Protein AF-A0A1T5LMQ0-F1 (afdb_monomer)

pLDDT: mean 89.13, std 8.73, range [55.62, 96.81]

Solvent-accessible surface area (backbone atoms only — not comparable to full-atom values): 4263 Å² total; per-residue (Å²): 112,34,27,69,55,17,32,50,48,32,70,77,65,73,43,55,69,67,60,35,28,51,50,33,35,52,54,39,47,48,51,38,50,52,44,31,54,35,23,74,71,71,76,40,82,90,42,71,66,52,65,65,58,37,50,46,19,24,50,24,6,43,52,16,34,52,54,35,62,75,42,40,70,61,53,35,62,74,68,70,60,124

Mean predicted aligned error: 5.13 Å

Organism: NCBI:txid36842

Secondary structure (DSSP, 8-state):
--HHHHHHHHHHH---HHHHHHHHHHHHHHHHHHHHHHHHTTSSS-----HHHHHHHHHHHHHHHHHHHHHHHHHHHHTT--

Radius of gyration: 15.51 Å; Cα contacts (8 Å, |Δi|>4): 97; chains: 1; bounding box: 38×21×43 Å

Structure (mmCIF, N/CA/C/O backbone):
data_AF-A0A1T5LMQ0-F1
#
_entry.id   AF-A0A1T5LMQ0-F1
#
loop_
_atom_site.group_PDB
_atom_site.id
_atom_site.type_symbol
_atom_site.label_atom_id
_atom_site.label_alt_id
_atom_site.label_comp_id
_atom_site.label_asym_id
_atom_site.label_entity_id
_atom_site.label_seq_id
_atom_site.pdbx_PDB_ins_code
_atom_site.Cartn_x
_atom_site.Cartn_y
_atom_site.Cartn_z
_atom_site.occupancy
_atom_site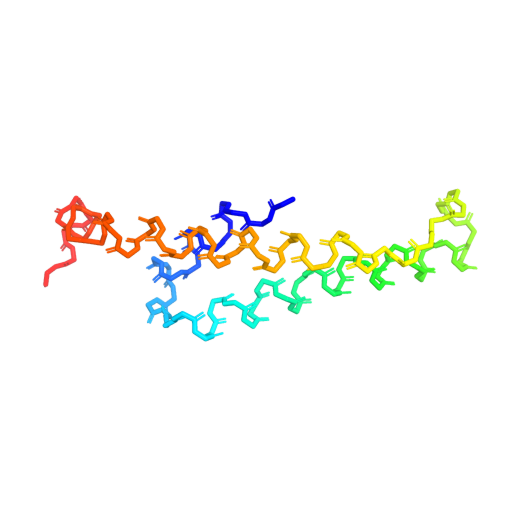.B_iso_or_equiv
_atom_site.auth_seq_id
_atom_site.auth_comp_id
_atom_site.auth_asym_id
_atom_site.auth_atom_id
_atom_site.pdbx_PDB_model_num
ATOM 1 N N . MET A 1 1 ? -2.930 -7.297 -7.499 1.00 79.88 1 MET A N 1
ATOM 2 C CA . MET A 1 1 ? -3.897 -6.377 -6.845 1.00 79.88 1 MET A CA 1
ATOM 3 C C . MET A 1 1 ? -3.661 -6.330 -5.337 1.00 79.88 1 MET A C 1
ATOM 5 O O . MET A 1 1 ? -3.705 -7.374 -4.697 1.00 79.88 1 MET A O 1
ATOM 9 N N . MET A 1 2 ? -3.446 -5.155 -4.736 1.00 91.31 2 MET A N 1
ATOM 10 C CA . MET A 1 2 ? -3.078 -5.016 -3.308 1.00 91.31 2 MET A CA 1
ATOM 11 C C . MET A 1 2 ? -4.253 -4.888 -2.334 1.00 91.31 2 MET A C 1
ATOM 13 O O . MET A 1 2 ? -4.130 -4.291 -1.264 1.00 91.31 2 MET A O 1
ATOM 17 N N . MET A 1 3 ? -5.402 -5.457 -2.676 1.00 92.25 3 MET A N 1
ATOM 18 C CA . MET A 1 3 ? -6.595 -5.376 -1.833 1.00 92.25 3 MET A CA 1
ATOM 19 C C . MET A 1 3 ? -6.396 -5.952 -0.416 1.00 92.25 3 MET A C 1
ATOM 21 O O . MET A 1 3 ? -6.762 -5.266 0.540 1.00 92.25 3 MET A O 1
ATOM 25 N N . PRO A 1 4 ? -5.738 -7.118 -0.218 1.00 93.31 4 PRO A N 1
ATOM 26 C CA . PRO A 1 4 ? -5.483 -7.632 1.130 1.00 93.31 4 PRO A CA 1
ATOM 27 C C . PRO A 1 4 ? -4.585 -6.704 1.959 1.00 93.31 4 PRO A C 1
ATOM 29 O O . PRO A 1 4 ? -4.817 -6.504 3.148 1.00 93.31 4 PRO A O 1
ATOM 32 N N . PHE A 1 5 ? -3.582 -6.089 1.327 1.00 93.44 5 PHE A N 1
ATOM 33 C CA . PHE A 1 5 ? -2.674 -5.163 2.001 1.00 93.44 5 PHE A CA 1
ATOM 34 C C . PHE A 1 5 ? -3.386 -3.863 2.402 1.00 93.44 5 PHE A C 1
ATOM 36 O O . PHE A 1 5 ? -3.245 -3.420 3.540 1.00 93.44 5 PHE A O 1
ATOM 43 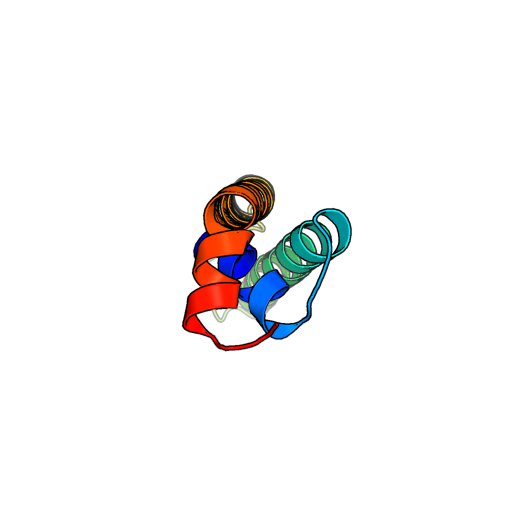N N . GLY A 1 6 ? -4.217 -3.302 1.517 1.00 92.88 6 GLY A N 1
ATOM 44 C CA . GLY A 1 6 ? -5.041 -2.126 1.814 1.00 92.88 6 GLY A CA 1
ATOM 45 C C . GLY A 1 6 ? -6.066 -2.350 2.931 1.00 92.88 6 GLY A C 1
ATOM 46 O O . GLY A 1 6 ? -6.408 -1.411 3.645 1.00 92.88 6 GLY A O 1
ATOM 47 N N . PHE A 1 7 ? -6.516 -3.592 3.127 1.00 94.44 7 PHE A N 1
ATOM 48 C CA . PHE A 1 7 ? -7.381 -3.978 4.244 1.00 94.44 7 PHE A CA 1
ATOM 49 C C . PHE A 1 7 ? -6.607 -4.144 5.564 1.00 94.44 7 PHE A C 1
ATOM 51 O O . PHE A 1 7 ? -7.035 -3.644 6.601 1.00 94.44 7 PHE A O 1
ATOM 58 N N . LEU A 1 8 ? -5.453 -4.819 5.537 1.00 93.69 8 LEU A N 1
ATOM 59 C CA . LEU A 1 8 ? -4.680 -5.155 6.741 1.00 93.69 8 LEU A CA 1
ATOM 60 C C . LEU A 1 8 ? -3.860 -3.983 7.296 1.00 93.69 8 LEU A C 1
ATOM 62 O O . LEU A 1 8 ? -3.739 -3.823 8.511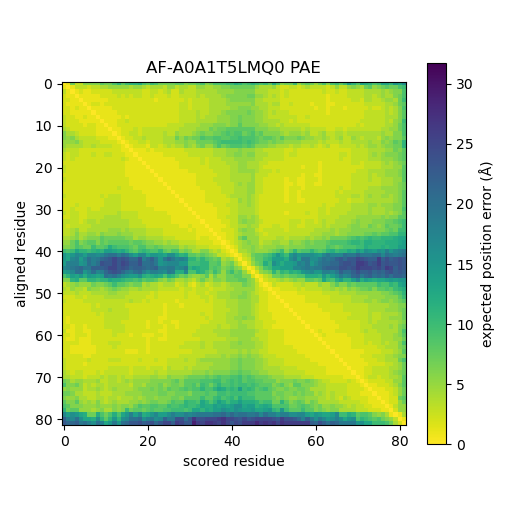 1.00 93.69 8 LEU A O 1
ATOM 66 N N . TYR A 1 9 ? -3.293 -3.148 6.426 1.00 94.00 9 TYR A N 1
ATOM 67 C CA . TYR A 1 9 ? -2.453 -2.019 6.826 1.00 94.00 9 TYR A CA 1
ATOM 68 C C . TYR A 1 9 ? -3.122 -1.057 7.831 1.00 94.00 9 TYR A C 1
ATOM 70 O O . TYR A 1 9 ? -2.500 -0.752 8.856 1.00 94.00 9 TYR A O 1
ATOM 78 N N . PRO A 1 10 ? -4.371 -0.591 7.623 1.00 92.19 10 PRO A N 1
ATOM 79 C CA . PRO A 1 10 ? -5.030 0.299 8.573 1.00 92.19 10 PRO A CA 1
ATOM 80 C C . PRO A 1 10 ? -5.407 -0.382 9.895 1.00 92.19 10 PRO A C 1
ATOM 82 O O . PRO A 1 10 ? -5.499 0.321 10.899 1.00 92.19 10 PRO A O 1
ATOM 85 N N . ILE A 1 11 ? -5.561 -1.714 9.930 1.00 91.44 11 ILE A N 1
ATOM 86 C CA . ILE A 1 11 ? -5.791 -2.477 11.170 1.00 91.44 11 ILE A CA 1
ATOM 87 C C . ILE A 1 11 ? -4.541 -2.409 12.053 1.00 91.44 11 ILE A C 1
ATOM 89 O O . ILE A 1 11 ? -4.623 -2.052 13.223 1.00 91.44 11 ILE A O 1
ATOM 93 N N . ILE A 1 12 ? -3.367 -2.679 11.475 1.00 90.81 12 ILE A N 1
ATOM 94 C CA . ILE A 1 12 ? -2.103 -2.769 12.223 1.00 90.81 12 ILE A CA 1
ATOM 95 C C . ILE A 1 12 ? -1.557 -1.382 12.584 1.00 90.81 12 ILE A C 1
ATOM 97 O O . ILE A 1 12 ? -1.052 -1.164 13.682 1.00 90.81 12 ILE A O 1
ATOM 101 N N . LYS A 1 13 ? -1.599 -0.433 11.642 1.00 89.38 13 LYS A N 1
ATOM 102 C CA . LYS A 1 13 ? -0.961 0.887 11.796 1.00 89.38 13 LYS A CA 1
ATOM 103 C C . LYS A 1 13 ? -1.924 1.996 12.206 1.00 89.38 13 LYS A C 1
ATOM 105 O O . LYS A 1 13 ? -1.488 3.143 12.301 1.00 89.38 13 LYS A O 1
ATOM 110 N N . LYS A 1 14 ? -3.210 1.683 12.415 1.00 87.19 14 LYS A N 1
ATOM 111 C CA . LYS A 1 14 ? -4.280 2.665 12.688 1.00 87.19 14 LYS A CA 1
ATOM 112 C C . LYS A 1 14 ? -4.223 3.841 11.701 1.00 87.19 14 LYS A C 1
ATOM 114 O O . LYS A 1 14 ? -4.337 5.010 12.063 1.00 87.19 14 LYS A O 1
ATOM 119 N N . ALA A 1 15 ? -3.963 3.520 10.434 1.00 90.75 15 ALA A N 1
ATOM 120 C CA . ALA A 1 15 ? -3.687 4.489 9.383 1.00 90.75 15 ALA A CA 1
ATOM 121 C C . ALA A 1 15 ? -4.972 4.932 8.666 1.00 90.75 15 ALA A C 1
ATOM 123 O O . ALA A 1 15 ? -5.912 4.160 8.490 1.00 90.75 15 ALA A O 1
ATOM 124 N N . GLY A 1 16 ? -5.005 6.191 8.223 1.00 92.00 16 GLY A N 1
ATOM 125 C CA . GLY A 1 16 ? -6.082 6.713 7.380 1.00 92.00 16 GLY A CA 1
ATOM 126 C C . GLY A 1 16 ? -5.993 6.234 5.928 1.00 92.00 16 GLY A C 1
ATOM 127 O O . GLY A 1 16 ? -5.003 5.620 5.515 1.00 92.00 16 GLY A O 1
ATOM 128 N N . ILE A 1 17 ? -7.011 6.580 5.138 1.00 93.38 17 ILE A N 1
ATOM 129 C CA . ILE A 1 17 ? -7.115 6.220 3.716 1.00 93.38 17 ILE A CA 1
ATOM 130 C C . ILE A 1 17 ? -5.897 6.678 2.909 1.00 93.38 17 ILE A C 1
ATOM 132 O O . ILE A 1 17 ? -5.267 5.864 2.244 1.00 93.38 17 ILE A O 1
ATOM 136 N N . LEU A 1 18 ? -5.494 7.946 3.054 1.00 93.62 18 LEU A N 1
ATOM 137 C CA . LEU A 1 18 ? -4.350 8.526 2.345 1.00 93.62 18 LEU A CA 1
ATOM 138 C C . LEU A 1 18 ? -3.060 7.757 2.633 1.00 93.62 18 LEU A C 1
ATOM 140 O O . LEU A 1 18 ? -2.388 7.323 1.708 1.00 93.62 18 LEU A O 1
ATOM 144 N N . LYS A 1 19 ? -2.749 7.511 3.913 1.00 94.00 19 LYS A N 1
ATOM 145 C CA . LYS A 1 19 ? -1.545 6.756 4.298 1.00 94.00 19 LYS A CA 1
ATOM 146 C C . LYS A 1 19 ? -1.568 5.331 3.744 1.00 94.00 19 LYS A C 1
ATOM 148 O O . LYS A 1 19 ? -0.543 4.853 3.273 1.00 94.00 19 LYS A O 1
ATOM 153 N N . THR A 1 20 ? -2.725 4.673 3.778 1.00 94.81 20 THR A N 1
ATOM 154 C CA . THR A 1 20 ? -2.885 3.307 3.261 1.00 94.81 20 THR A CA 1
ATOM 155 C C . THR A 1 20 ? -2.667 3.252 1.752 1.00 94.81 20 THR A C 1
ATOM 157 O O . THR A 1 20 ? -1.874 2.440 1.282 1.00 94.81 20 THR A O 1
ATOM 160 N N . VAL A 1 21 ? -3.311 4.144 0.996 1.00 95.19 21 VAL A N 1
ATOM 161 C CA . VAL A 1 21 ? -3.192 4.213 -0.468 1.00 95.19 21 VAL A CA 1
ATOM 162 C C . VAL A 1 21 ? -1.772 4.589 -0.884 1.00 95.19 21 VAL A C 1
ATOM 164 O O . VAL A 1 21 ? -1.208 3.922 -1.748 1.00 95.19 21 VAL A O 1
ATOM 167 N N . THR A 1 22 ? -1.148 5.575 -0.230 1.00 95.56 22 THR A N 1
ATOM 168 C CA . THR A 1 22 ? 0.256 5.930 -0.484 1.00 95.56 22 THR A CA 1
ATOM 169 C C . THR A 1 22 ? 1.185 4.751 -0.208 1.00 95.56 22 THR A C 1
ATOM 171 O O . THR A 1 22 ? 2.091 4.498 -0.995 1.00 95.56 22 THR A O 1
ATOM 174 N N . MET A 1 23 ? 0.957 3.987 0.865 1.00 95.44 23 MET A N 1
ATOM 175 C CA . MET A 1 23 ? 1.778 2.811 1.160 1.00 95.44 23 MET A CA 1
ATOM 176 C C . MET A 1 23 ? 1.590 1.699 0.119 1.00 95.44 23 MET A C 1
ATOM 178 O O . MET A 1 23 ? 2.569 1.072 -0.278 1.00 95.44 23 MET A O 1
ATOM 182 N N . CYS A 1 24 ? 0.357 1.476 -0.354 1.00 95.12 24 CYS A N 1
ATOM 183 C CA . CYS A 1 24 ? 0.083 0.546 -1.454 1.00 95.12 24 CYS A CA 1
ATOM 184 C C . CYS A 1 24 ? 0.829 0.982 -2.723 1.00 95.12 24 CYS A C 1
ATOM 186 O O . CYS A 1 24 ? 1.564 0.193 -3.311 1.00 95.12 24 CYS A O 1
ATOM 188 N N . PHE A 1 25 ? 0.708 2.258 -3.098 1.00 96.31 25 PHE A N 1
ATOM 189 C CA . PHE A 1 25 ? 1.411 2.822 -4.247 1.00 96.31 25 PHE A CA 1
ATOM 190 C C . PHE A 1 25 ? 2.926 2.633 -4.132 1.00 96.31 25 PHE A C 1
ATOM 192 O O . PHE A 1 25 ? 3.537 2.090 -5.045 1.00 96.31 25 PHE A O 1
ATOM 199 N N . LEU A 1 26 ? 3.529 3.013 -2.999 1.00 96.38 26 LEU A N 1
ATOM 200 C CA . LEU A 1 26 ? 4.973 2.893 -2.785 1.00 96.38 26 LEU A CA 1
ATOM 201 C C . LEU A 1 26 ? 5.444 1.441 -2.845 1.00 96.38 26 LEU A C 1
ATOM 203 O O . LEU A 1 26 ? 6.442 1.158 -3.496 1.00 96.38 26 LEU A O 1
ATOM 207 N N . PHE A 1 27 ? 4.723 0.513 -2.216 1.00 95.12 27 PHE A N 1
ATOM 208 C CA . PHE A 1 27 ? 5.106 -0.896 -2.244 1.00 95.12 27 PHE A CA 1
ATOM 209 C C . PHE A 1 27 ? 4.972 -1.490 -3.652 1.00 95.12 27 PHE A C 1
ATOM 211 O O . PHE A 1 27 ? 5.854 -2.223 -4.091 1.00 95.12 27 PHE A O 1
ATOM 218 N N . SER A 1 28 ? 3.920 -1.138 -4.398 1.00 95.12 28 SER A N 1
ATOM 219 C CA . SER A 1 28 ? 3.767 -1.587 -5.785 1.00 95.12 28 SER A CA 1
ATOM 220 C C . SER A 1 28 ? 4.826 -0.957 -6.686 1.00 95.12 28 SER A C 1
ATOM 222 O O . SER A 1 28 ? 5.367 -1.638 -7.550 1.00 95.12 28 SER A O 1
ATOM 224 N N . LEU A 1 29 ? 5.171 0.312 -6.457 1.00 94.69 29 LEU A N 1
ATOM 225 C CA . LEU A 1 29 ? 6.243 1.008 -7.161 1.00 94.69 29 LEU A CA 1
ATOM 226 C C . LEU A 1 29 ? 7.591 0.333 -6.901 1.00 94.69 29 LEU A C 1
ATOM 228 O O . LEU A 1 29 ? 8.368 0.146 -7.835 1.00 94.69 29 LEU A O 1
ATOM 232 N N . THR A 1 30 ? 7.865 -0.065 -5.655 1.00 95.19 30 THR A N 1
ATOM 233 C CA . THR A 1 30 ? 9.068 -0.827 -5.306 1.00 95.19 30 THR A CA 1
ATOM 234 C C . THR A 1 30 ? 9.107 -2.155 -6.052 1.00 95.19 30 THR A C 1
ATOM 236 O O . THR A 1 30 ? 10.135 -2.460 -6.645 1.00 95.19 30 THR A O 1
ATOM 239 N N . ILE A 1 31 ? 8.004 -2.910 -6.091 1.00 92.88 31 ILE A N 1
ATOM 240 C CA . ILE A 1 31 ? 7.944 -4.189 -6.813 1.00 92.88 31 ILE A CA 1
ATOM 241 C C . ILE A 1 31 ? 8.256 -3.999 -8.300 1.00 92.88 31 ILE A C 1
ATOM 243 O O . ILE A 1 31 ? 9.160 -4.659 -8.812 1.00 92.88 31 ILE A O 1
ATOM 247 N N . GLU A 1 32 ? 7.553 -3.093 -8.978 1.00 92.19 32 GLU A N 1
ATOM 248 C CA . GLU A 1 32 ? 7.750 -2.848 -10.412 1.00 92.19 32 GLU A CA 1
ATOM 249 C C . GLU A 1 32 ? 9.169 -2.330 -10.708 1.00 92.19 32 GLU A C 1
ATOM 251 O O . GLU A 1 32 ? 9.815 -2.759 -11.664 1.00 92.19 32 GLU A O 1
ATOM 256 N N . SER A 1 33 ? 9.722 -1.483 -9.833 1.00 91.38 33 SER A N 1
ATOM 257 C CA . SER A 1 33 ? 11.103 -0.991 -9.957 1.00 91.38 33 SER A CA 1
ATOM 258 C C . SER A 1 33 ? 12.135 -2.103 -9.754 1.00 91.38 33 SER A C 1
ATOM 260 O O . SER A 1 33 ? 13.109 -2.186 -10.499 1.00 91.38 33 SER A O 1
ATOM 262 N N . THR A 1 34 ? 11.938 -2.992 -8.774 1.00 90.56 34 THR A N 1
ATOM 263 C CA . THR A 1 34 ? 12.816 -4.151 -8.554 1.00 90.56 34 THR A CA 1
ATOM 264 C C . THR A 1 34 ? 12.753 -5.125 -9.727 1.00 90.56 34 THR A C 1
ATOM 266 O O . THR A 1 34 ? 13.788 -5.670 -10.114 1.00 90.56 34 THR A O 1
ATOM 269 N N . GLN A 1 35 ? 11.575 -5.328 -10.324 1.00 89.81 35 GLN A N 1
ATOM 270 C CA . GLN A 1 35 ? 11.425 -6.149 -11.526 1.00 89.81 35 GLN A CA 1
ATOM 271 C C . GLN A 1 35 ? 12.174 -5.539 -12.717 1.00 89.81 35 GLN A C 1
ATOM 273 O O . GLN A 1 35 ? 12.942 -6.250 -13.363 1.00 89.81 35 GLN A O 1
ATOM 278 N N . LEU A 1 36 ? 12.042 -4.227 -12.943 1.00 88.19 36 LEU A N 1
ATOM 279 C CA . LEU A 1 36 ? 12.772 -3.513 -13.993 1.00 88.19 36 LEU A CA 1
ATOM 280 C C . LEU A 1 36 ? 14.295 -3.598 -13.795 1.00 88.19 36 LEU A C 1
ATOM 282 O O . LEU A 1 36 ? 15.028 -3.922 -14.728 1.00 88.19 36 LEU A O 1
ATOM 286 N N . LEU A 1 37 ? 14.782 -3.365 -12.572 1.00 88.62 37 LEU A N 1
ATOM 287 C CA . LEU A 1 37 ? 16.207 -3.484 -12.235 1.00 88.62 37 LEU A CA 1
ATOM 288 C C . LEU A 1 37 ? 16.725 -4.916 -12.431 1.00 88.62 37 LEU A C 1
ATOM 290 O O . LEU A 1 37 ? 17.838 -5.123 -12.911 1.00 88.62 37 LEU A O 1
ATOM 294 N N . SER A 1 38 ? 15.908 -5.915 -12.099 1.00 85.81 38 SER A N 1
ATOM 295 C CA . SER A 1 38 ? 16.250 -7.328 -12.287 1.00 85.81 38 SER A CA 1
ATOM 296 C C . SER A 1 38 ? 16.284 -7.733 -13.764 1.00 85.81 38 SER A C 1
ATOM 298 O O . SER A 1 38 ? 17.105 -8.570 -14.147 1.00 85.81 38 SER A O 1
ATOM 300 N N . ALA A 1 39 ? 15.422 -7.135 -14.592 1.00 85.38 39 ALA A N 1
ATOM 301 C CA . ALA A 1 39 ? 15.449 -7.293 -16.043 1.00 85.38 39 ALA A CA 1
ATOM 302 C C . ALA A 1 39 ? 16.696 -6.631 -16.653 1.00 85.38 39 ALA A C 1
ATOM 304 O O . ALA A 1 39 ? 17.340 -7.223 -17.516 1.00 85.38 39 ALA A O 1
ATOM 305 N N . PHE A 1 40 ? 17.100 -5.459 -16.147 1.00 83.25 40 PHE A N 1
ATOM 306 C CA . PHE A 1 40 ? 18.342 -4.792 -16.556 1.00 83.25 40 PHE A CA 1
ATOM 307 C C . PHE A 1 40 ? 19.592 -5.637 -16.254 1.00 83.25 40 PHE A C 1
ATOM 309 O O . PHE A 1 40 ? 20.517 -5.684 -17.059 1.00 83.25 40 PHE A O 1
ATOM 316 N N . TRP A 1 41 ? 19.602 -6.364 -15.131 1.00 81.88 41 TRP A N 1
ATOM 317 C CA . TRP A 1 41 ? 20.701 -7.261 -14.739 1.00 81.88 41 TRP A CA 1
ATOM 318 C C . TRP A 1 41 ? 20.687 -8.639 -15.429 1.00 81.88 41 TRP A C 1
ATOM 320 O O . TRP A 1 41 ? 21.493 -9.503 -15.080 1.00 81.88 41 TRP A O 1
ATOM 330 N N . GLY A 1 42 ? 19.768 -8.879 -16.372 1.00 73.62 42 GLY A N 1
ATOM 331 C CA . GLY A 1 42 ? 19.677 -10.133 -17.133 1.00 73.62 42 GLY A CA 1
ATOM 332 C C . GLY A 1 42 ? 19.161 -11.340 -16.338 1.00 73.62 42 GLY A C 1
ATOM 333 O O . GLY A 1 42 ? 19.303 -12.473 -16.790 1.00 73.62 42 GLY A O 1
ATOM 334 N N . ARG A 1 43 ? 18.578 -11.124 -15.149 1.00 66.50 43 ARG A N 1
ATOM 335 C CA . ARG A 1 43 ? 18.152 -12.201 -14.233 1.00 66.50 43 ARG A CA 1
ATOM 336 C C . ARG A 1 43 ? 16.701 -12.646 -14.437 1.00 66.50 43 ARG A C 1
ATOM 338 O O . ARG A 1 43 ? 16.363 -13.782 -14.120 1.00 66.50 43 ARG A O 1
ATOM 345 N N . LEU A 1 44 ? 15.846 -11.761 -14.943 1.00 66.56 44 LEU A N 1
ATOM 346 C CA . LEU A 1 44 ? 14.452 -12.044 -15.288 1.00 66.56 44 LEU A CA 1
ATOM 347 C C . LEU A 1 44 ? 14.241 -11.702 -16.764 1.00 66.56 44 LEU A C 1
ATOM 349 O O . LEU A 1 44 ? 14.642 -10.625 -17.202 1.00 66.56 44 LEU A O 1
ATOM 353 N N . THR A 1 45 ? 13.619 -12.613 -17.517 1.00 64.44 45 THR A N 1
ATOM 354 C CA . THR A 1 45 ? 13.182 -12.400 -18.907 1.00 64.44 45 THR A CA 1
ATOM 355 C C . THR A 1 45 ? 12.522 -11.032 -19.027 1.00 64.44 45 THR A C 1
ATOM 357 O O . THR A 1 45 ? 11.653 -10.753 -18.206 1.00 64.44 45 THR A O 1
ATOM 360 N N . SER A 1 46 ? 12.947 -10.210 -19.999 1.00 63.41 46 SER A N 1
ATOM 361 C CA . SER A 1 46 ? 12.570 -8.804 -20.234 1.00 63.41 46 SER A CA 1
ATOM 362 C C . SER A 1 46 ? 11.208 -8.402 -19.659 1.00 63.41 46 SER A C 1
ATOM 364 O O . SER A 1 46 ? 10.208 -8.352 -20.373 1.00 63.41 46 SER A O 1
ATOM 366 N N . ARG A 1 47 ? 11.164 -8.115 -18.353 1.00 72.88 47 ARG A N 1
ATOM 367 C CA . ARG A 1 47 ? 9.979 -7.577 -17.697 1.00 72.88 47 ARG A CA 1
ATOM 368 C C . ARG A 1 47 ? 10.106 -6.070 -17.693 1.00 72.88 47 ARG A C 1
ATOM 370 O O . ARG A 1 47 ? 11.021 -5.505 -17.098 1.00 72.88 47 ARG A O 1
ATOM 377 N N . THR A 1 48 ? 9.198 -5.442 -18.418 1.00 81.00 48 THR A N 1
ATOM 378 C CA . THR A 1 48 ? 9.043 -3.995 -18.454 1.00 81.00 48 THR A CA 1
ATOM 379 C C . THR A 1 48 ? 8.273 -3.546 -17.220 1.00 81.00 48 THR A C 1
ATOM 381 O O . THR A 1 48 ? 7.460 -4.292 -16.684 1.00 81.00 48 THR A O 1
ATOM 384 N N . PHE A 1 49 ? 8.541 -2.322 -16.780 1.00 87.44 49 PHE A N 1
ATOM 385 C CA . PHE A 1 49 ? 7.774 -1.665 -15.732 1.00 87.44 49 PHE A CA 1
ATOM 386 C C . PHE A 1 49 ? 6.303 -1.537 -16.153 1.00 87.44 49 PHE A C 1
ATOM 388 O O . PHE A 1 49 ? 6.010 -0.839 -17.129 1.00 87.44 49 PHE A O 1
ATOM 395 N N . ASP A 1 50 ? 5.389 -2.195 -15.436 1.00 90.31 50 ASP A N 1
ATOM 396 C CA . ASP A 1 50 ? 3.969 -2.187 -15.782 1.00 90.31 50 ASP A CA 1
ATOM 397 C C . ASP A 1 50 ? 3.204 -1.133 -14.966 1.00 90.31 50 ASP A C 1
ATOM 399 O O . ASP A 1 50 ? 2.844 -1.305 -13.797 1.00 90.31 50 ASP A O 1
ATOM 403 N N . VAL A 1 51 ? 2.929 0.000 -15.615 1.00 92.19 51 VAL A N 1
ATOM 404 C CA . VAL A 1 51 ? 2.150 1.101 -15.028 1.00 92.19 51 VAL A CA 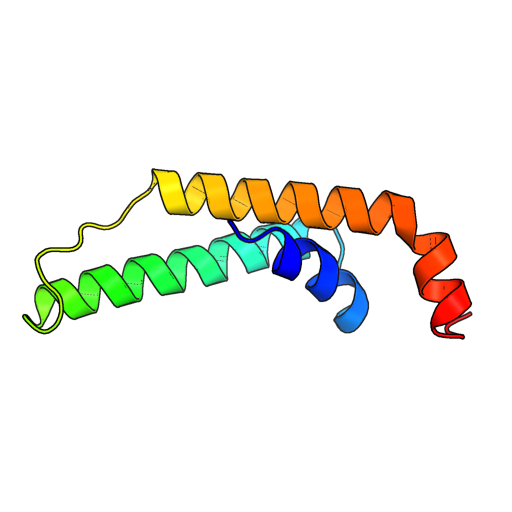1
ATOM 405 C C . VAL A 1 51 ? 0.707 0.669 -14.739 1.00 92.19 51 VAL A C 1
ATOM 407 O O . VAL A 1 51 ? 0.096 1.155 -13.785 1.00 92.19 51 VAL A O 1
ATOM 410 N N . THR A 1 52 ? 0.152 -0.252 -15.526 1.00 93.56 52 THR A N 1
ATOM 411 C CA . THR A 1 52 ? -1.218 -0.743 -15.338 1.00 93.56 52 THR A CA 1
ATOM 412 C C . THR A 1 52 ? -1.312 -1.555 -14.057 1.00 93.56 52 THR A C 1
ATOM 414 O O . THR A 1 52 ? -2.249 -1.360 -13.278 1.00 93.56 52 THR A O 1
ATOM 417 N N . GLU A 1 53 ? -0.315 -2.398 -13.781 1.00 92.19 53 GLU A N 1
ATOM 4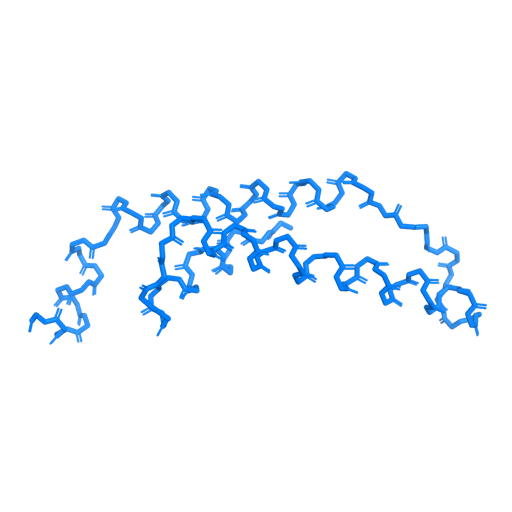18 C CA . GLU A 1 53 ? -0.214 -3.117 -12.509 1.00 92.19 53 GLU A CA 1
ATOM 419 C C . GLU A 1 53 ? -0.056 -2.148 -11.335 1.00 92.19 53 GLU A C 1
ATOM 421 O O . GLU A 1 53 ? -0.749 -2.299 -10.329 1.00 92.19 53 GLU A O 1
ATOM 426 N N . LEU A 1 54 ? 0.755 -1.092 -11.470 1.00 94.25 54 LEU A N 1
ATOM 427 C CA . LEU A 1 54 ? 0.905 -0.056 -10.439 1.00 94.25 54 LEU A CA 1
ATOM 428 C C . LEU A 1 54 ? -0.422 0.650 -10.107 1.00 94.25 54 LEU A C 1
ATOM 430 O O . LEU A 1 54 ? -0.772 0.817 -8.931 1.00 94.25 54 LEU A O 1
ATOM 434 N N . ILE A 1 55 ? -1.178 1.050 -11.131 1.00 94.62 55 ILE A N 1
ATOM 435 C CA . ILE A 1 55 ? -2.488 1.698 -10.972 1.00 94.62 55 ILE A CA 1
ATOM 436 C C . ILE A 1 55 ? -3.481 0.718 -10.345 1.00 94.62 55 ILE A C 1
ATOM 438 O O . ILE A 1 55 ? -4.135 1.045 -9.354 1.00 94.62 55 ILE A O 1
ATOM 442 N N . THR A 1 56 ? -3.559 -0.502 -10.874 1.00 95.44 56 THR A N 1
ATOM 443 C CA . THR A 1 56 ? -4.507 -1.528 -10.421 1.00 95.44 56 THR A CA 1
ATOM 444 C C . THR A 1 56 ? -4.211 -1.978 -8.992 1.00 95.44 56 THR A C 1
ATOM 446 O O . THR A 1 56 ? -5.123 -2.217 -8.201 1.00 95.44 56 THR A O 1
ATOM 449 N N . ASN A 1 57 ? -2.938 -2.042 -8.605 1.00 95.81 57 ASN A N 1
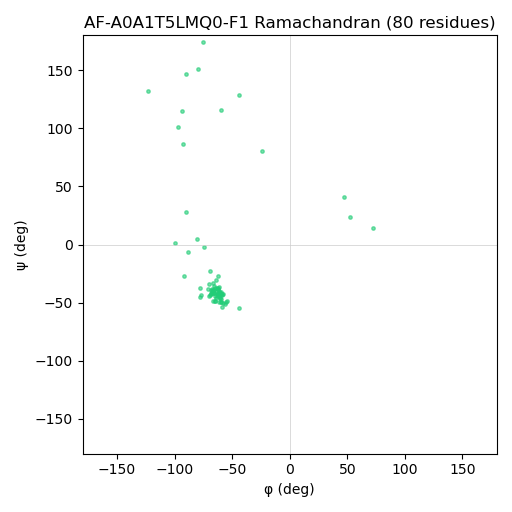ATOM 450 C CA . ASN A 1 57 ? -2.516 -2.323 -7.239 1.00 95.81 57 ASN A CA 1
ATOM 451 C C . ASN A 1 57 ? -2.877 -1.185 -6.285 1.00 95.81 57 ASN A C 1
ATOM 453 O O . ASN A 1 57 ? -3.425 -1.449 -5.214 1.00 95.81 57 ASN A O 1
ATOM 457 N N . THR A 1 58 ? -2.669 0.065 -6.693 1.00 96.00 58 THR A N 1
ATOM 458 C CA . THR A 1 58 ? -3.059 1.245 -5.909 1.00 96.00 58 THR A CA 1
ATOM 459 C C . THR A 1 58 ? -4.578 1.317 -5.724 1.00 96.00 58 THR A C 1
ATOM 461 O O . THR A 1 58 ? -5.060 1.516 -4.607 1.00 96.00 58 THR A O 1
ATOM 464 N N . PHE A 1 59 ? -5.345 1.070 -6.791 1.00 96.25 59 PHE A N 1
ATOM 465 C CA . PHE A 1 59 ? -6.807 1.009 -6.751 1.00 96.25 59 PHE A CA 1
ATOM 466 C C . PHE A 1 59 ? -7.312 -0.166 -5.906 1.00 96.25 59 PHE A C 1
ATOM 468 O O . PHE A 1 59 ? -8.213 -0.008 -5.087 1.00 96.25 59 PHE A O 1
ATOM 475 N N . GLY A 1 60 ? -6.679 -1.334 -6.022 1.00 95.75 60 GLY A N 1
ATOM 476 C CA . GLY A 1 60 ? -6.950 -2.476 -5.154 1.00 95.75 60 GLY A CA 1
ATOM 477 C C . GLY A 1 60 ? -6.731 -2.135 -3.678 1.00 95.75 60 GLY A C 1
ATOM 478 O O . GLY A 1 60 ? -7.570 -2.470 -2.848 1.00 95.75 60 GLY A O 1
ATOM 479 N N . GLY A 1 61 ? -5.654 -1.415 -3.353 1.00 96.44 61 GLY A N 1
ATOM 480 C CA . GLY A 1 61 ? -5.384 -0.912 -2.005 1.00 96.44 61 GLY A CA 1
ATOM 481 C C . GLY A 1 61 ? -6.466 0.038 -1.480 1.00 96.44 61 GLY A C 1
ATOM 482 O O . GLY A 1 61 ? -6.900 -0.093 -0.335 1.00 96.44 61 GLY A O 1
ATOM 483 N N . LEU A 1 62 ? -6.958 0.944 -2.332 1.00 96.50 62 LEU A N 1
ATOM 484 C CA . LEU A 1 62 ? -8.100 1.810 -2.024 1.00 96.50 62 LEU A CA 1
ATOM 485 C C . LEU A 1 62 ? -9.362 0.990 -1.717 1.00 96.50 62 LEU A C 1
ATOM 487 O O . LEU A 1 62 ? -9.989 1.207 -0.682 1.00 96.50 62 LEU A O 1
ATOM 491 N N . LEU A 1 63 ? -9.710 0.022 -2.570 1.00 96.81 63 LEU A N 1
ATOM 492 C CA . LEU A 1 63 ? -10.863 -0.856 -2.346 1.00 96.81 63 LEU A CA 1
ATOM 493 C C . LEU A 1 63 ? -10.722 -1.675 -1.055 1.00 96.81 63 LEU A C 1
ATOM 495 O O . LEU A 1 63 ? -11.686 -1.805 -0.304 1.00 96.81 63 LEU A O 1
ATOM 499 N N . GLY A 1 64 ? -9.518 -2.172 -0.757 1.00 95.69 64 GLY A N 1
ATOM 500 C CA . GLY A 1 64 ? -9.222 -2.874 0.493 1.00 95.69 64 GLY A CA 1
ATOM 501 C C . GLY A 1 64 ? -9.465 -2.002 1.726 1.00 95.69 64 GLY A C 1
ATOM 50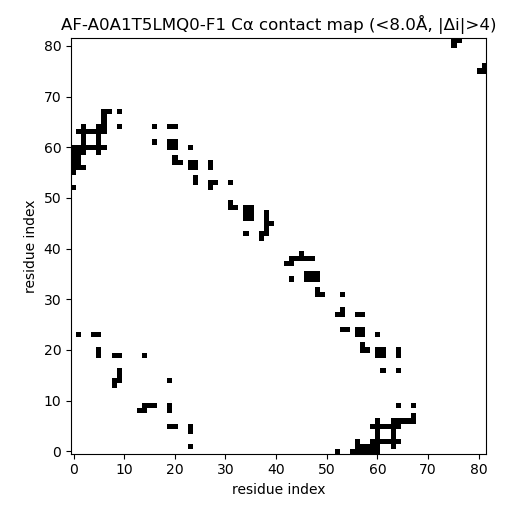2 O O . GLY A 1 64 ? -10.081 -2.454 2.693 1.00 95.69 64 GLY A O 1
ATOM 503 N N . TYR A 1 65 ? -9.060 -0.729 1.673 1.00 95.12 65 TYR A N 1
ATOM 504 C CA . TYR A 1 65 ? -9.338 0.227 2.745 1.00 95.12 65 TYR A CA 1
ATOM 505 C C . TYR A 1 65 ? -10.835 0.524 2.883 1.00 95.12 65 TYR A C 1
ATOM 507 O O . TYR A 1 65 ? -11.342 0.599 4.001 1.00 95.12 65 TYR A O 1
ATOM 515 N N . LEU A 1 66 ? -11.559 0.692 1.771 1.00 95.00 66 LEU A N 1
ATOM 516 C CA . LEU A 1 66 ? -13.010 0.911 1.801 1.00 95.00 66 LEU A CA 1
ATOM 517 C C . LEU A 1 66 ? -13.730 -0.273 2.454 1.00 95.00 66 LEU A C 1
ATOM 519 O O . LEU A 1 66 ? -14.585 -0.071 3.315 1.00 95.00 66 LEU A O 1
ATOM 523 N N . PHE A 1 67 ? -13.322 -1.500 2.126 1.00 94.56 67 PHE A N 1
ATOM 524 C CA . PHE A 1 67 ? -13.847 -2.706 2.759 1.00 94.56 67 PHE A CA 1
ATOM 525 C C . PHE A 1 67 ? -13.539 -2.751 4.265 1.00 94.56 67 PHE A C 1
ATOM 527 O O . PHE A 1 67 ? -14.426 -3.027 5.074 1.00 94.56 67 PHE A O 1
ATOM 534 N N . PHE A 1 68 ? -12.313 -2.386 4.666 1.00 93.31 68 PHE A N 1
ATOM 535 C CA . PHE A 1 68 ? -11.961 -2.208 6.079 1.00 93.31 68 PHE A CA 1
ATOM 536 C C . PHE A 1 68 ? -12.840 -1.151 6.752 1.00 93.31 68 PHE A C 1
ATOM 538 O O . PHE A 1 68 ? -13.295 -1.371 7.867 1.00 93.31 68 PHE A O 1
ATOM 545 N N . SER A 1 69 ? -13.109 -0.023 6.096 1.00 91.56 69 SER A N 1
ATOM 546 C CA . SER A 1 69 ? -13.902 1.072 6.660 1.00 91.56 69 SER A CA 1
ATOM 547 C C . SER A 1 69 ? -15.323 0.628 7.018 1.00 91.56 69 SER A C 1
ATOM 549 O O . SER A 1 69 ? -15.803 0.940 8.107 1.00 91.56 69 SER A O 1
ATOM 551 N N . VAL A 1 70 ? -15.952 -0.176 6.153 1.00 93.56 70 VAL A N 1
ATOM 552 C CA . VAL A 1 70 ? -17.281 -0.764 6.396 1.00 93.56 70 VAL A CA 1
ATOM 553 C C . VAL A 1 70 ? -17.251 -1.756 7.562 1.00 93.56 70 VAL A C 1
ATOM 555 O O . VAL A 1 70 ? -18.153 -1.763 8.396 1.00 93.56 70 VAL A O 1
ATOM 558 N N . LEU A 1 71 ? -16.201 -2.577 7.658 1.00 92.31 71 LEU A N 1
ATOM 559 C CA . LEU A 1 71 ? -16.067 -3.608 8.694 1.00 92.31 71 LEU A CA 1
ATOM 560 C C . LEU A 1 71 ? -15.408 -3.120 9.988 1.00 92.31 71 LEU A C 1
ATOM 562 O O . LEU A 1 71 ? -15.386 -3.853 10.977 1.00 92.31 71 LEU A O 1
ATOM 566 N N . LYS A 1 72 ? -14.904 -1.885 10.005 1.00 88.50 72 LYS A N 1
ATOM 567 C CA . LYS A 1 72 ? -14.186 -1.262 11.117 1.00 88.50 72 LYS A CA 1
ATOM 568 C C . LYS A 1 72 ? -14.853 -1.512 12.480 1.00 88.50 72 LYS A C 1
ATOM 570 O O . LYS A 1 72 ? -14.162 -2.036 13.352 1.00 88.50 72 LYS A O 1
ATOM 575 N N . PRO A 1 73 ? -16.150 -1.209 12.702 1.00 84.94 73 PRO A N 1
ATOM 576 C CA . PRO A 1 73 ? -16.765 -1.401 14.019 1.00 84.94 73 PRO A CA 1
ATOM 577 C C . PRO A 1 73 ? -16.774 -2.870 14.460 1.00 84.94 73 PRO A C 1
ATOM 579 O O . PRO A 1 73 ? -16.537 -3.165 15.630 1.00 84.94 73 PRO A O 1
ATOM 582 N N . THR A 1 74 ? -16.989 -3.800 13.529 1.00 89.44 74 THR A N 1
ATOM 583 C CA . THR A 1 74 ? -16.979 -5.241 13.803 1.00 89.44 74 THR A CA 1
ATOM 584 C C . THR A 1 74 ? -15.568 -5.737 14.114 1.00 89.44 74 THR A C 1
ATOM 586 O O . THR A 1 74 ? -15.378 -6.472 15.077 1.00 89.44 74 THR A O 1
ATOM 589 N N . ILE A 1 75 ? -14.571 -5.298 13.340 1.00 88.00 75 ILE A N 1
ATOM 590 C CA . ILE A 1 75 ? -13.164 -5.686 13.504 1.00 88.00 75 ILE A CA 1
ATOM 591 C C . ILE A 1 75 ? -12.634 -5.251 14.874 1.00 88.00 75 ILE A C 1
ATOM 593 O O . ILE A 1 75 ? -12.089 -6.078 15.600 1.00 88.00 75 ILE A O 1
ATOM 597 N N . PHE A 1 76 ? -12.844 -3.991 15.265 1.00 85.94 76 PHE A N 1
ATOM 598 C CA . PHE A 1 76 ? -12.389 -3.490 16.569 1.00 85.94 76 PHE A CA 1
ATOM 599 C C . PHE A 1 76 ? -13.123 -4.151 17.745 1.00 85.94 76 PHE A C 1
ATOM 601 O O . PHE A 1 76 ? -12.508 -4.430 18.771 1.00 85.94 76 PHE A O 1
ATOM 608 N N . ARG A 1 77 ? -14.405 -4.503 17.571 1.00 86.62 77 ARG A N 1
ATOM 609 C CA . ARG A 1 77 ? -15.166 -5.274 18.565 1.00 86.62 77 ARG A CA 1
ATOM 610 C C . ARG A 1 77 ? -14.632 -6.698 18.746 1.00 86.62 77 ARG A C 1
ATOM 612 O O . ARG A 1 77 ? -14.605 -7.179 19.869 1.00 86.62 77 ARG A O 1
ATOM 619 N N . ILE A 1 78 ?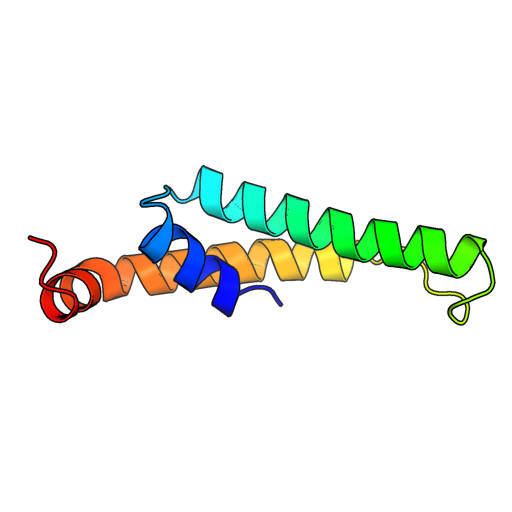 -14.213 -7.368 17.670 1.00 87.81 78 ILE A N 1
ATOM 620 C CA . ILE A 1 78 ? -13.610 -8.713 17.734 1.00 87.81 78 ILE A CA 1
ATOM 621 C C . ILE A 1 78 ? -12.206 -8.658 18.346 1.00 87.81 78 ILE A C 1
ATOM 623 O O . ILE A 1 78 ? -11.830 -9.542 19.109 1.00 87.81 78 ILE A O 1
ATOM 627 N N . LEU A 1 79 ? -11.435 -7.617 18.026 1.00 85.69 79 LEU A N 1
ATOM 628 C CA . LEU A 1 79 ? -10.072 -7.432 18.526 1.00 85.69 79 LEU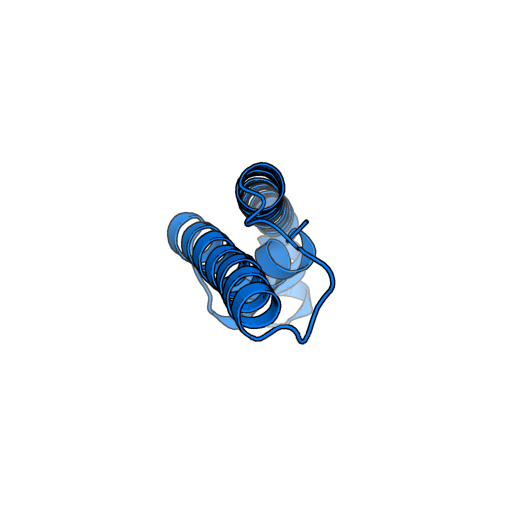 A CA 1
ATOM 629 C C . LEU A 1 79 ? -10.004 -6.983 19.997 1.00 85.69 79 LEU A C 1
ATOM 631 O O . LEU A 1 79 ? -8.901 -6.859 20.518 1.00 85.69 79 LEU A O 1
ATOM 635 N N . ASN A 1 80 ? -11.142 -6.754 20.672 1.00 76.69 80 ASN A N 1
ATOM 636 C CA . ASN A 1 80 ? -11.213 -6.181 22.028 1.00 76.69 80 ASN A CA 1
ATOM 637 C C . ASN A 1 80 ? -10.439 -4.857 22.186 1.00 76.69 80 ASN A C 1
ATOM 639 O O . ASN A 1 80 ? -10.068 -4.470 23.291 1.00 76.69 80 ASN A O 1
ATOM 643 N N . GLU A 1 81 ? -10.216 -4.140 21.087 1.00 67.25 81 GLU A N 1
ATOM 644 C CA . GLU A 1 81 ? -9.662 -2.793 21.110 1.00 67.25 81 GLU A CA 1
ATOM 645 C C . GLU A 1 81 ? -10.834 -1.802 21.144 1.00 67.25 81 GLU A C 1
ATOM 647 O O . GLU A 1 81 ? -11.320 -1.367 20.097 1.00 67.25 81 GLU A O 1
ATOM 652 N N . GLN A 1 82 ? -11.323 -1.501 22.352 1.00 55.62 82 GLN A N 1
ATOM 653 C CA . GLN A 1 82 ? -12.237 -0.385 22.631 1.00 55.62 82 GLN A CA 1
ATOM 654 C C . GLN A 1 82 ? -11.522 0.695 23.435 1.00 55.62 82 GLN A C 1
ATOM 656 O O . GLN A 1 82 ? -10.829 0.332 24.411 1.00 55.62 82 GLN A O 1
#

Sequence (82 aa):
MMMPFGFLYPIIKKAGILKTVTMCFLFSLTIESTQLLSAFWGRLTSRTFDVTELITNTFGGLLGYLFFSVLKPTIFRILNEQ

Foldseek 3Di:
DQLQQLQVVCVVVVDDLVVQLVVQLVVQVVVLVVVCVCVVVVNDPPDHRDVVSSVVSSVSSNNSNVVNVVCVVVVCVVVVPD

InterPro domains:
  IPR006976 VanZ-LLP1 [PF04892] (1-71)
  IPR053150 Teicoplanin resistance-associated protein [PTHR36834] (1-77)